Protein AF-A0A1B1Q1B1-F1 (afdb_monomer_lite)

Radius of gyration: 15.7 Å; chains: 1; bounding box: 30×20×54 Å

Secondary structure (DSSP, 8-state):
-------S---HHHHHHHHHH--EEEEE-TTT--EEEEEPPPPHHHHHHHHHTT-----S--EEE-

pLDDT: mean 74.35, std 14.45, range [33.06, 90.38]

Sequence (66 aa):
MRDMTLPLALSPEIIRNELVHVQQSVLKHKTDGLQYVIPSKPTLHAQKIYQVMGKKKLNATPLLIT

Structure (mmCIF, N/CA/C/O backbone):
data_AF-A0A1B1Q1B1-F1
#
_entry.id   AF-A0A1B1Q1B1-F1
#
loop_
_atom_site.group_PDB
_atom_site.id
_atom_site.type_symbol
_atom_site.label_atom_id
_atom_site.label_alt_id
_atom_site.label_comp_id
_atom_site.label_asym_id
_atom_site.label_entity_id
_atom_site.label_seq_id
_atom_site.pdbx_PDB_ins_code
_atom_site.Cartn_x
_atom_site.Cartn_y
_atom_site.Cartn_z
_atom_site.occupancy
_atom_site.B_iso_or_equiv
_atom_site.auth_seq_id
_atom_site.auth_comp_id
_atom_site.auth_asym_id
_atom_site.auth_atom_id
_atom_site.pdbx_PDB_model_num
ATOM 1 N N . MET A 1 1 ? 4.304 14.241 -35.301 1.00 36.84 1 MET A N 1
ATOM 2 C CA . MET A 1 1 ? 4.035 13.042 -34.477 1.00 36.84 1 MET A CA 1
ATOM 3 C C . MET A 1 1 ? 4.831 13.205 -33.195 1.00 36.84 1 MET A C 1
ATOM 5 O O . MET A 1 1 ? 6.001 13.538 -33.290 1.00 36.84 1 MET A O 1
ATOM 9 N N . ARG A 1 2 ? 4.201 13.139 -32.016 1.00 38.53 2 ARG A N 1
ATOM 10 C CA . ARG A 1 2 ? 4.938 13.240 -30.748 1.00 38.53 2 ARG A CA 1
ATOM 11 C C . ARG A 1 2 ? 5.563 11.876 -30.489 1.00 38.53 2 ARG A C 1
ATOM 13 O O . ARG A 1 2 ? 4.825 10.946 -30.174 1.00 38.53 2 ARG A O 1
ATOM 20 N N . ASP A 1 3 ? 6.878 11.774 -30.639 1.00 33.06 3 ASP A N 1
ATOM 21 C CA . ASP A 1 3 ? 7.646 10.675 -30.063 1.00 33.06 3 ASP A CA 1
ATOM 22 C C . ASP A 1 3 ? 7.493 10.746 -28.546 1.00 33.06 3 ASP A C 1
ATOM 24 O O . ASP A 1 3 ? 8.143 11.518 -27.841 1.00 33.06 3 ASP A O 1
ATOM 28 N N . MET A 1 4 ? 6.521 9.985 -28.059 1.00 38.06 4 MET A N 1
ATOM 29 C CA . MET A 1 4 ? 6.305 9.736 -26.650 1.00 38.06 4 MET A CA 1
ATOM 30 C C . MET A 1 4 ? 7.356 8.707 -26.249 1.00 38.06 4 MET A C 1
ATOM 32 O O . MET A 1 4 ? 7.120 7.503 -26.304 1.00 38.06 4 MET A O 1
ATOM 36 N N . THR A 1 5 ? 8.549 9.188 -25.913 1.00 37.25 5 THR A N 1
ATOM 37 C CA . THR A 1 5 ? 9.592 8.393 -25.274 1.00 37.25 5 THR A CA 1
ATOM 38 C C . THR A 1 5 ? 9.003 7.752 -24.019 1.00 37.25 5 THR A C 1
ATOM 40 O O . THR A 1 5 ? 8.805 8.394 -22.987 1.00 37.25 5 THR A O 1
ATOM 43 N N . LEU A 1 6 ? 8.653 6.467 -24.142 1.00 44.50 6 LEU A N 1
ATOM 44 C CA . LEU A 1 6 ? 8.297 5.594 -23.030 1.00 44.50 6 LEU A CA 1
ATOM 45 C C . LEU A 1 6 ? 9.360 5.796 -21.940 1.00 44.50 6 LEU A C 1
ATOM 47 O O . LEU A 1 6 ? 10.552 5.686 -22.239 1.00 44.50 6 LEU A O 1
ATOM 51 N N . PRO A 1 7 ? 8.977 6.150 -20.702 1.00 44.59 7 PRO A N 1
ATOM 52 C CA . PRO A 1 7 ? 9.954 6.425 -19.664 1.00 44.59 7 PRO A CA 1
ATOM 53 C C . PRO A 1 7 ? 10.749 5.142 -19.445 1.00 44.59 7 PRO A C 1
ATOM 55 O O . PRO A 1 7 ? 10.122 4.127 -19.159 1.00 44.59 7 PRO A O 1
ATOM 58 N N . LEU A 1 8 ? 12.074 5.216 -19.637 1.00 50.59 8 LEU A N 1
ATOM 59 C CA . LEU A 1 8 ? 13.103 4.241 -19.251 1.00 50.59 8 LEU A CA 1
ATOM 60 C C . LEU A 1 8 ? 12.519 2.887 -18.820 1.00 50.59 8 LEU A C 1
ATOM 62 O O . LEU A 1 8 ? 12.000 2.773 -17.709 1.00 50.59 8 LEU A O 1
ATOM 66 N N . ALA A 1 9 ? 12.571 1.907 -19.724 1.00 58.62 9 ALA A N 1
ATOM 67 C CA . ALA A 1 9 ? 12.001 0.570 -19.578 1.00 58.62 9 ALA A CA 1
ATOM 68 C C . ALA A 1 9 ? 11.968 0.088 -18.114 1.00 58.62 9 ALA A C 1
ATOM 70 O O . ALA A 1 9 ? 13.008 -0.169 -17.510 1.00 58.62 9 ALA A O 1
ATOM 71 N N . LEU A 1 10 ? 10.762 -0.021 -17.543 1.00 66.69 10 LEU A N 1
ATOM 72 C CA . LEU A 1 10 ? 10.523 -0.710 -16.276 1.00 66.69 10 LEU A CA 1
ATOM 73 C C . LEU A 1 10 ? 11.025 -2.151 -16.435 1.00 66.69 10 LEU A C 1
ATOM 75 O O . LEU A 1 10 ? 10.321 -2.991 -16.996 1.00 66.69 10 LEU A O 1
ATOM 79 N N . SER A 1 11 ? 12.254 -2.435 -16.000 1.00 75.69 11 SER A N 1
ATOM 80 C CA . SER A 1 11 ? 12.780 -3.795 -16.056 1.00 75.69 11 SER A CA 1
ATOM 81 C C . SER A 1 11 ? 11.932 -4.705 -15.156 1.00 75.69 11 SER A C 1
ATOM 83 O O . SER A 1 11 ? 11.377 -4.243 -14.150 1.00 75.69 11 SER A O 1
ATOM 85 N N . PRO A 1 12 ? 11.833 -6.011 -15.461 1.00 79.44 12 PRO A N 1
ATOM 86 C CA . PRO A 1 12 ? 11.112 -6.954 -14.606 1.00 79.44 12 PRO A CA 1
ATOM 87 C C . PRO A 1 12 ? 11.592 -6.946 -13.147 1.00 79.44 12 PRO A C 1
ATOM 89 O O . PRO A 1 12 ? 10.817 -7.215 -12.233 1.00 79.44 12 PRO A O 1
ATOM 92 N N . GLU A 1 13 ? 12.865 -6.624 -12.916 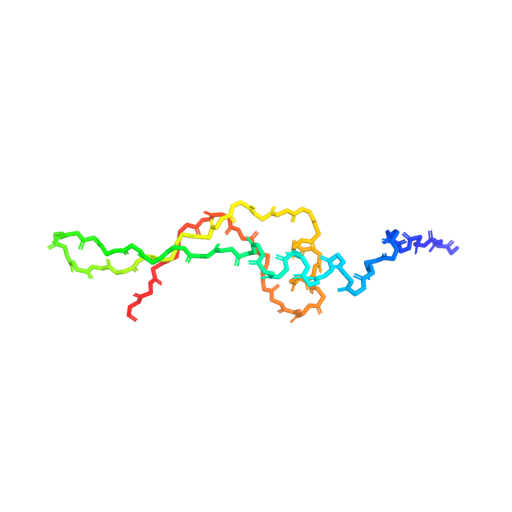1.00 78.88 13 GLU A N 1
ATOM 93 C CA . GLU A 1 13 ? 13.455 -6.491 -11.582 1.00 78.88 13 GLU A CA 1
ATOM 94 C C . GLU A 1 13 ? 12.907 -5.284 -10.823 1.00 78.88 13 GLU A C 1
ATOM 96 O O . GLU A 1 13 ? 12.500 -5.434 -9.674 1.00 78.88 13 GLU A O 1
ATOM 101 N N . ILE A 1 14 ? 12.810 -4.119 -11.473 1.00 78.19 14 ILE A N 1
ATOM 102 C CA . ILE A 1 14 ? 12.229 -2.911 -10.871 1.00 78.19 14 ILE A CA 1
ATOM 103 C C . ILE A 1 14 ? 10.758 -3.152 -10.534 1.00 78.19 14 ILE A C 1
ATOM 105 O O . ILE A 1 14 ? 10.318 -2.815 -9.439 1.00 78.19 14 ILE A O 1
ATOM 109 N N . ILE A 1 15 ? 10.004 -3.786 -11.437 1.00 80.12 15 ILE A N 1
ATOM 110 C CA . ILE A 1 15 ? 8.592 -4.111 -11.196 1.00 80.12 15 ILE A CA 1
ATOM 111 C C . ILE A 1 15 ? 8.456 -5.040 -9.988 1.00 80.12 15 ILE A C 1
ATOM 113 O O . ILE A 1 15 ? 7.643 -4.775 -9.107 1.00 80.12 15 ILE A O 1
ATOM 117 N N . ARG A 1 16 ? 9.263 -6.108 -9.915 1.00 81.50 16 ARG A N 1
ATOM 118 C CA . ARG A 1 16 ? 9.254 -7.029 -8.770 1.00 81.50 16 ARG A CA 1
ATOM 119 C C . ARG A 1 16 ? 9.606 -6.320 -7.472 1.00 81.50 16 ARG A C 1
ATOM 121 O O . ARG A 1 16 ? 8.891 -6.491 -6.491 1.00 81.50 16 ARG A O 1
ATOM 128 N N . ASN A 1 17 ? 10.661 -5.511 -7.477 1.00 83.56 17 ASN A N 1
ATOM 129 C CA . ASN A 1 17 ? 11.075 -4.769 -6.298 1.00 83.56 17 ASN A CA 1
ATOM 130 C C . ASN A 1 17 ? 9.956 -3.838 -5.815 1.00 83.56 17 ASN A C 1
ATOM 132 O O . ASN A 1 17 ? 9.580 -3.886 -4.650 1.00 83.56 17 ASN A O 1
ATOM 136 N N . GLU A 1 18 ? 9.360 -3.055 -6.710 1.00 82.62 18 GLU A N 1
ATOM 137 C CA . GLU A 1 18 ? 8.249 -2.165 -6.366 1.00 82.62 18 GLU A CA 1
ATOM 138 C C . GLU A 1 18 ? 7.043 -2.939 -5.822 1.00 82.62 18 GLU A C 1
ATOM 140 O O . GLU A 1 18 ? 6.514 -2.584 -4.775 1.00 82.62 18 GLU A O 1
ATOM 145 N N . LEU A 1 19 ? 6.635 -4.037 -6.464 1.00 78.75 19 LEU A N 1
ATOM 146 C CA . LEU A 1 19 ? 5.491 -4.835 -6.009 1.00 78.75 19 LEU A CA 1
ATOM 147 C C . LEU A 1 19 ? 5.713 -5.480 -4.633 1.00 78.75 19 LEU A C 1
ATOM 149 O O . LEU A 1 19 ? 4.763 -5.570 -3.862 1.00 78.75 19 LEU A O 1
ATOM 153 N N . VAL A 1 20 ? 6.943 -5.888 -4.306 1.00 82.31 20 VAL A N 1
ATOM 154 C CA . VAL A 1 20 ? 7.291 -6.435 -2.981 1.00 82.31 20 VAL A CA 1
ATOM 155 C C . VAL A 1 20 ? 7.258 -5.354 -1.894 1.00 82.31 20 VAL A C 1
ATOM 157 O O . VAL A 1 20 ? 6.930 -5.643 -0.744 1.00 82.31 20 VAL A O 1
ATOM 160 N N . HIS A 1 21 ? 7.565 -4.104 -2.245 1.00 77.81 21 HIS A N 1
ATOM 161 C CA . HIS A 1 21 ? 7.626 -2.989 -1.296 1.00 77.81 21 HIS A CA 1
ATOM 162 C C . HIS A 1 21 ? 6.321 -2.184 -1.197 1.00 77.81 21 HIS A C 1
ATOM 164 O O . HIS A 1 21 ? 6.184 -1.350 -0.297 1.00 77.81 21 HIS A O 1
ATOM 170 N N . VAL A 1 22 ? 5.336 -2.431 -2.067 1.00 77.19 22 VAL A N 1
ATOM 171 C CA . VAL A 1 22 ? 3.988 -1.861 -1.932 1.00 77.19 22 VAL A CA 1
ATOM 172 C C . VAL A 1 22 ? 3.287 -2.544 -0.757 1.00 77.19 22 VAL A C 1
ATOM 174 O O . VAL A 1 22 ? 2.668 -3.595 -0.889 1.00 77.19 22 VAL A O 1
ATOM 177 N N . GLN A 1 23 ? 3.403 -1.927 0.416 1.00 76.69 23 GLN A N 1
ATOM 178 C CA . GLN A 1 23 ? 2.786 -2.398 1.651 1.00 76.69 23 GLN A CA 1
ATOM 179 C C . GLN A 1 23 ? 1.472 -1.665 1.935 1.00 76.69 23 GLN A C 1
ATOM 181 O O . GLN A 1 23 ? 1.315 -0.474 1.649 1.00 76.69 23 GLN A O 1
ATOM 186 N N . GLN A 1 24 ? 0.529 -2.395 2.524 1.00 81.19 24 GLN A N 1
ATOM 187 C CA . GLN A 1 24 ? -0.729 -1.870 3.037 1.00 81.19 24 GLN A CA 1
ATOM 188 C C . GLN A 1 24 ? -0.894 -2.341 4.480 1.00 81.19 24 GLN A C 1
ATOM 190 O O . GLN A 1 24 ? -0.799 -3.535 4.758 1.00 81.19 24 GLN A O 1
ATOM 195 N N . SER A 1 25 ? -1.143 -1.407 5.392 1.00 82.94 25 SER A N 1
ATOM 196 C CA . SER A 1 25 ? -1.391 -1.711 6.800 1.00 82.94 25 SER A CA 1
ATOM 197 C C . SER A 1 25 ? -2.888 -1.771 7.055 1.00 82.94 25 SER A C 1
ATOM 199 O O . SER A 1 25 ? -3.608 -0.836 6.708 1.00 82.94 25 SER A O 1
ATOM 201 N N . VAL A 1 26 ? -3.354 -2.845 7.693 1.00 86.25 26 VAL A N 1
ATOM 202 C CA . VAL A 1 26 ? -4.739 -2.954 8.167 1.00 86.25 26 VAL A CA 1
ATOM 203 C C . VAL A 1 26 ? -4.785 -2.509 9.622 1.00 86.25 26 VAL A C 1
ATOM 205 O O . VAL A 1 26 ? -4.163 -3.120 10.490 1.00 86.25 26 VAL A O 1
ATOM 208 N N . LEU A 1 27 ? -5.505 -1.425 9.887 1.00 86.62 27 LEU A N 1
ATOM 209 C CA . LEU A 1 27 ? -5.704 -0.884 11.225 1.00 86.62 27 LEU A CA 1
ATOM 210 C C . LEU A 1 27 ? -7.149 -1.087 11.653 1.00 86.62 27 LEU A C 1
ATOM 212 O O . LEU A 1 27 ? -8.068 -0.764 10.909 1.00 86.62 27 LEU A O 1
ATOM 216 N N . LYS A 1 28 ? -7.349 -1.564 12.880 1.00 90.38 28 LYS A N 1
ATOM 217 C CA . LYS A 1 28 ? -8.669 -1.651 13.501 1.00 90.38 28 LYS A CA 1
ATOM 218 C C . LYS A 1 28 ? -8.841 -0.509 14.493 1.00 90.38 28 LYS A C 1
ATOM 220 O O . LYS A 1 28 ? -8.044 -0.365 15.423 1.00 90.38 28 LYS A O 1
ATOM 225 N N . HIS A 1 29 ? -9.882 0.289 14.314 1.00 89.06 29 HIS A N 1
ATOM 226 C CA . HIS A 1 29 ? -10.260 1.303 15.278 1.00 89.06 29 HIS A CA 1
ATOM 227 C C . HIS A 1 29 ? -10.862 0.635 16.517 1.00 89.06 29 HIS A C 1
ATOM 229 O O . HIS A 1 29 ? -11.675 -0.287 16.437 1.00 89.06 29 HIS A O 1
ATOM 235 N N . LYS A 1 30 ? -10.382 1.054 17.689 1.00 87.88 30 LYS A N 1
ATOM 236 C CA . LYS A 1 30 ? -10.649 0.350 18.949 1.00 87.88 30 LYS A CA 1
ATOM 237 C C . LYS A 1 30 ? -12.080 0.544 19.449 1.00 87.88 30 LYS A C 1
ATOM 239 O O . LYS A 1 30 ? -12.584 -0.335 20.135 1.00 87.88 30 LYS A O 1
ATOM 244 N N . THR A 1 31 ? -12.706 1.672 19.120 1.00 89.38 31 THR A N 1
ATOM 245 C CA . THR A 1 31 ? -13.989 2.082 19.708 1.00 89.38 31 THR A CA 1
ATOM 246 C C . THR A 1 31 ? -15.191 1.509 18.963 1.00 89.38 31 THR A C 1
ATOM 248 O O . THR A 1 31 ? -16.118 1.012 19.587 1.00 89.38 31 THR A O 1
ATOM 251 N N . ASP A 1 32 ? -15.173 1.558 17.632 1.00 87.56 32 ASP A N 1
ATOM 252 C CA . ASP A 1 32 ? -16.278 1.117 16.762 1.00 87.56 32 ASP A CA 1
ATOM 253 C C . ASP A 1 32 ? -15.956 -0.182 16.001 1.00 87.56 32 ASP A C 1
ATOM 255 O O . ASP A 1 32 ? -16.811 -0.730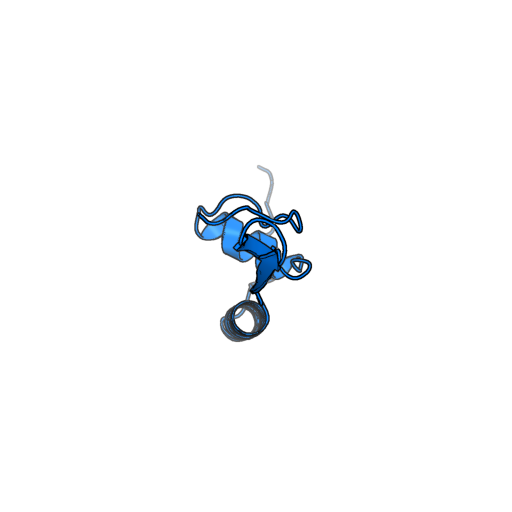 15.311 1.00 87.56 32 ASP A O 1
ATOM 259 N N . GLY A 1 33 ? -14.727 -0.696 16.129 1.00 85.12 33 GLY A N 1
ATOM 260 C CA . GLY A 1 33 ? -14.285 -1.921 15.470 1.00 85.12 33 GLY A CA 1
ATOM 261 C C . GLY A 1 33 ? -14.041 -1.790 13.965 1.00 85.12 33 GLY A C 1
ATOM 262 O O . GLY A 1 33 ? -13.729 -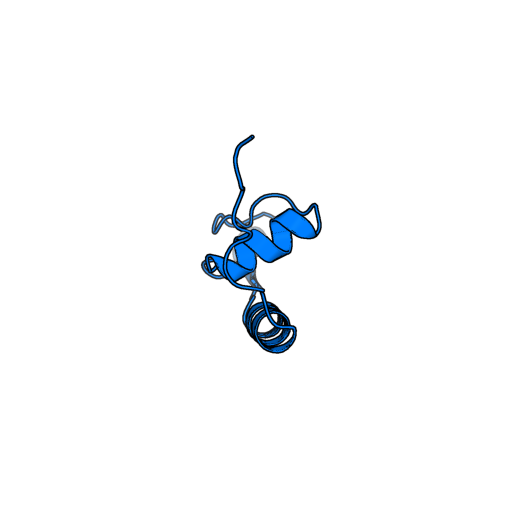2.807 13.340 1.00 85.12 33 GLY A O 1
ATOM 263 N N . LEU A 1 34 ? -14.147 -0.586 13.392 1.00 88.69 34 LEU A N 1
ATOM 264 C CA . LEU A 1 34 ? -13.974 -0.342 11.961 1.00 88.69 34 LEU A CA 1
ATOM 265 C C . LEU A 1 34 ? -12.544 -0.653 11.511 1.00 88.69 34 LEU A C 1
ATOM 267 O O . LEU A 1 34 ? -11.581 -0.339 12.214 1.00 88.69 34 LEU A O 1
ATOM 271 N N . GLN A 1 35 ? -12.394 -1.251 10.330 1.00 89.75 35 GLN A N 1
ATOM 272 C CA . GLN A 1 35 ? -11.087 -1.559 9.755 1.00 89.75 35 GLN A CA 1
ATOM 273 C C . GLN A 1 35 ? -10.743 -0.587 8.627 1.00 89.75 35 GLN A C 1
ATOM 275 O O . GLN A 1 35 ? -11.571 -0.257 7.781 1.00 89.75 35 GLN A O 1
ATOM 280 N N . TYR A 1 36 ? -9.493 -0.144 8.607 1.00 87.19 36 TYR A N 1
ATOM 281 C CA . TYR A 1 36 ? -8.958 0.801 7.641 1.00 87.19 36 TYR A CA 1
ATOM 282 C C . TYR A 1 36 ? -7.728 0.196 6.977 1.00 87.19 36 TYR A C 1
ATOM 284 O O . TYR A 1 36 ? -6.834 -0.303 7.660 1.00 87.19 36 TYR A O 1
ATOM 292 N N . VAL A 1 37 ? -7.646 0.292 5.655 1.00 86.12 37 VAL A N 1
ATOM 293 C CA . VAL A 1 37 ? -6.404 0.079 4.915 1.00 86.12 37 VAL A CA 1
ATOM 294 C C . VAL A 1 37 ? -5.684 1.409 4.806 1.00 86.12 37 VAL A C 1
ATOM 296 O O . VAL A 1 37 ? -6.213 2.351 4.218 1.00 86.12 37 VAL A O 1
ATOM 299 N N . ILE A 1 38 ? -4.461 1.474 5.318 1.00 83.19 38 ILE A N 1
ATOM 300 C CA . ILE A 1 38 ? -3.546 2.585 5.072 1.00 83.19 38 ILE A CA 1
ATOM 301 C C . ILE A 1 38 ? -2.468 2.108 4.099 1.00 83.19 38 ILE A C 1
ATOM 303 O O . ILE A 1 38 ? -1.618 1.297 4.477 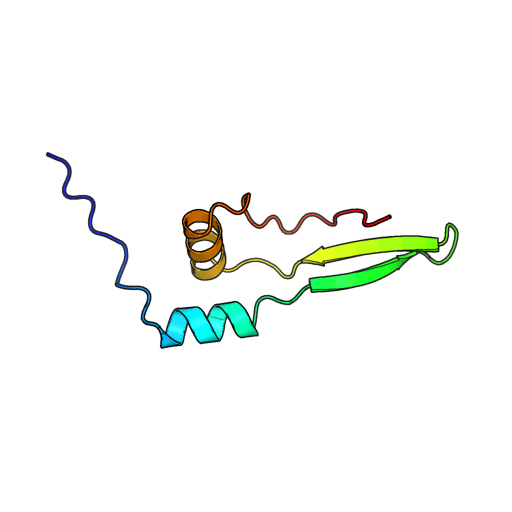1.00 83.19 38 ILE A O 1
ATOM 307 N N . PRO A 1 39 ? -2.492 2.574 2.841 1.00 80.00 39 PRO A N 1
ATOM 308 C CA . PRO A 1 39 ? -1.431 2.271 1.896 1.00 80.00 39 PRO A CA 1
ATOM 309 C C . PRO A 1 39 ? -0.171 3.083 2.215 1.00 80.00 39 PRO A C 1
ATOM 311 O O . PRO A 1 39 ? -0.240 4.271 2.537 1.00 80.00 39 PRO A O 1
ATOM 314 N N . SER A 1 40 ? 0.996 2.456 2.071 1.00 77.19 40 SER A N 1
ATOM 315 C CA . SER A 1 40 ? 2.278 3.164 2.087 1.00 77.19 40 SER A CA 1
ATOM 316 C C . SER A 1 40 ? 2.360 4.179 0.943 1.00 77.19 40 SER A C 1
ATOM 318 O O . SER A 1 40 ? 1.729 4.013 -0.104 1.00 77.19 40 SER A O 1
ATOM 320 N N . LYS A 1 41 ? 3.157 5.243 1.130 1.00 79.50 41 LYS A N 1
ATOM 321 C CA . LYS A 1 41 ? 3.330 6.300 0.123 1.00 79.50 41 LYS A CA 1
ATOM 322 C C . LYS A 1 41 ? 3.777 5.678 -1.213 1.00 79.50 41 LYS A C 1
ATOM 324 O O . LYS A 1 41 ? 4.867 5.109 -1.269 1.00 79.50 41 LYS A O 1
ATOM 329 N N . PRO A 1 42 ? 2.982 5.798 -2.289 1.00 74.44 42 PRO A N 1
ATOM 330 C CA . PRO A 1 42 ? 3.285 5.117 -3.537 1.00 74.44 42 PRO A CA 1
ATOM 331 C C . PRO A 1 42 ? 4.418 5.832 -4.275 1.00 74.44 42 PRO A C 1
ATOM 333 O O . PRO A 1 42 ? 4.364 7.047 -4.501 1.00 74.44 42 PRO A O 1
ATOM 336 N N . THR A 1 43 ? 5.430 5.069 -4.681 1.00 80.38 43 THR A N 1
ATOM 337 C CA . THR A 1 43 ? 6.531 5.557 -5.517 1.00 80.38 43 THR A CA 1
ATOM 338 C C . THR A 1 43 ? 6.024 5.920 -6.920 1.00 80.38 43 THR A C 1
ATOM 340 O O . THR A 1 43 ? 4.949 5.491 -7.351 1.00 80.38 43 THR A O 1
ATOM 343 N N . LEU A 1 44 ? 6.802 6.699 -7.677 1.00 80.31 44 LEU A N 1
ATOM 344 C CA . LEU A 1 44 ? 6.463 7.033 -9.068 1.00 80.31 44 LEU A CA 1
ATOM 345 C C . LEU A 1 44 ? 6.377 5.785 -9.962 1.00 80.31 44 LEU A C 1
ATOM 347 O O . LEU A 1 44 ? 5.568 5.749 -10.892 1.00 80.31 44 LEU A O 1
ATOM 351 N N . HIS A 1 45 ? 7.184 4.759 -9.683 1.00 79.31 45 HIS A N 1
ATOM 352 C CA . HIS A 1 45 ? 7.156 3.497 -10.419 1.00 79.31 45 HIS A CA 1
ATOM 353 C C . HIS A 1 45 ? 5.920 2.672 -10.062 1.00 79.31 45 HIS A C 1
ATOM 355 O O . HIS A 1 45 ? 5.211 2.241 -10.971 1.00 79.31 45 HIS A O 1
ATOM 361 N N . ALA A 1 46 ? 5.583 2.547 -8.775 1.00 76.81 46 ALA A N 1
ATOM 362 C CA . ALA A 1 46 ? 4.363 1.878 -8.332 1.00 76.81 46 ALA A CA 1
ATOM 363 C C . ALA A 1 46 ? 3.106 2.530 -8.934 1.00 76.81 46 ALA A C 1
ATOM 365 O O . ALA A 1 46 ? 2.232 1.833 -9.444 1.00 76.81 46 ALA A O 1
ATOM 366 N N . GLN A 1 47 ? 3.033 3.866 -8.971 1.00 79.19 47 GLN A N 1
ATOM 367 C CA . GLN A 1 47 ? 1.910 4.573 -9.600 1.00 79.19 47 GLN A CA 1
ATOM 368 C C . GLN A 1 47 ? 1.754 4.216 -11.084 1.00 79.19 47 GLN A C 1
ATOM 370 O O . GLN A 1 47 ? 0.640 3.943 -11.532 1.00 79.19 47 GLN A O 1
ATOM 375 N N . LYS A 1 48 ? 2.861 4.169 -11.835 1.00 79.81 48 LYS A N 1
ATOM 376 C CA . LYS A 1 48 ? 2.855 3.779 -13.253 1.00 79.81 48 LYS A CA 1
ATOM 377 C C . LYS A 1 48 ? 2.454 2.316 -13.444 1.00 79.81 48 LYS A C 1
ATOM 379 O O . LYS A 1 48 ? 1.633 2.032 -14.310 1.00 79.81 48 LYS A O 1
ATOM 384 N N . ILE A 1 49 ? 2.980 1.403 -12.626 1.00 79.25 49 ILE A N 1
ATOM 385 C CA . ILE A 1 49 ? 2.641 -0.028 -12.680 1.00 79.25 49 ILE A CA 1
ATOM 386 C C . ILE A 1 49 ? 1.136 -0.218 -12.456 1.00 79.25 49 ILE A C 1
ATOM 388 O O . ILE A 1 49 ? 0.463 -0.847 -13.268 1.00 79.25 49 ILE A O 1
ATOM 392 N N . TYR A 1 50 ? 0.575 0.388 -11.409 1.00 78.81 50 TYR A N 1
ATOM 393 C CA . TYR A 1 50 ? -0.853 0.272 -11.106 1.00 78.81 50 TYR A CA 1
ATOM 394 C C . TYR A 1 50 ? -1.745 0.933 -12.161 1.00 78.81 50 TYR A C 1
ATOM 396 O O . TYR A 1 50 ? -2.808 0.396 -12.471 1.00 78.81 50 TYR A O 1
ATOM 404 N N . GLN A 1 51 ? -1.293 2.037 -12.763 1.00 82.00 51 GLN A N 1
ATOM 405 C CA . GLN A 1 51 ? -1.974 2.656 -13.898 1.00 82.00 51 GLN A CA 1
ATOM 406 C C . GLN A 1 51 ? -2.040 1.710 -15.107 1.00 82.00 51 GLN A C 1
ATOM 408 O O . GLN A 1 51 ? -3.105 1.576 -15.706 1.00 82.00 51 GLN A O 1
ATOM 413 N N . VAL A 1 52 ? -0.938 1.026 -15.442 1.00 81.81 52 VAL A N 1
ATOM 414 C CA . VAL A 1 52 ? -0.900 0.031 -16.532 1.00 81.81 52 VAL A CA 1
ATOM 415 C C . VAL A 1 52 ? -1.791 -1.175 -16.220 1.00 81.81 52 VAL A C 1
ATOM 417 O O . VAL A 1 52 ? -2.469 -1.678 -17.109 1.00 81.81 52 VAL A O 1
ATOM 420 N N . MET A 1 53 ? -1.867 -1.600 -14.956 1.00 79.56 53 MET A N 1
ATOM 421 C CA . MET A 1 53 ? -2.754 -2.689 -14.516 1.00 79.56 53 MET A CA 1
ATOM 422 C C . MET A 1 53 ? -4.247 -2.302 -14.463 1.00 79.56 53 MET A C 1
ATOM 424 O O . MET A 1 53 ? -5.066 -3.090 -13.989 1.00 79.56 53 MET A O 1
ATOM 428 N N . GLY A 1 54 ? -4.624 -1.087 -14.882 1.00 76.12 54 GLY A N 1
ATOM 429 C CA . GLY A 1 54 ? -6.011 -0.611 -14.845 1.00 76.12 54 GLY A CA 1
ATOM 430 C C . GLY A 1 54 ? -6.555 -0.386 -13.430 1.00 76.12 54 GLY A C 1
ATOM 431 O O . GLY A 1 54 ? -7.766 -0.259 -13.235 1.00 76.12 54 GLY A O 1
ATO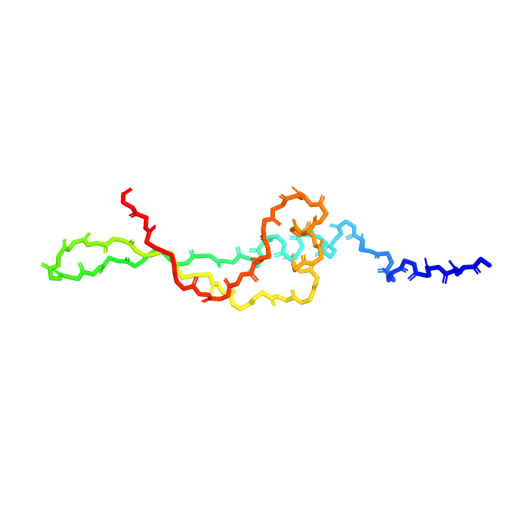M 432 N N . LYS A 1 55 ? -5.685 -0.338 -12.415 1.00 74.69 55 LYS A N 1
ATOM 433 C CA . LYS A 1 55 ? -6.074 -0.008 -11.042 1.00 74.69 55 LYS A CA 1
ATOM 434 C C . LYS A 1 55 ? -6.137 1.513 -10.896 1.00 74.69 55 LYS A C 1
ATOM 436 O O . LYS A 1 55 ? -5.311 2.244 -11.443 1.00 74.69 55 LYS A O 1
ATOM 441 N N . LYS A 1 56 ? -7.137 2.009 -10.155 1.00 63.34 56 LYS A N 1
ATOM 442 C CA . LYS A 1 56 ? -7.242 3.442 -9.832 1.00 63.34 56 LYS A CA 1
ATOM 443 C C . LYS A 1 56 ? -5.954 3.908 -9.148 1.00 63.34 56 LYS A C 1
ATOM 445 O O . LYS A 1 56 ? -5.313 3.121 -8.454 1.00 63.34 56 LYS A O 1
ATOM 450 N N . LYS A 1 57 ? -5.596 5.183 -9.361 1.00 60.44 57 LYS A N 1
ATOM 451 C CA . LYS A 1 57 ? -4.401 5.818 -8.784 1.00 60.44 57 LYS A CA 1
ATOM 452 C C . LYS A 1 57 ? -4.230 5.382 -7.332 1.00 60.44 57 LYS A C 1
ATOM 454 O O . LYS A 1 57 ? -5.127 5.606 -6.521 1.00 60.44 57 LYS A O 1
ATOM 459 N N . LEU A 1 58 ? -3.078 4.784 -7.034 1.00 66.25 58 LEU A N 1
ATOM 460 C CA . LEU A 1 58 ? -2.664 4.554 -5.661 1.00 66.25 58 LEU A CA 1
ATOM 461 C C . LEU A 1 58 ? -2.610 5.918 -4.979 1.00 66.25 58 LEU A C 1
ATOM 463 O O . LEU A 1 58 ? -1.786 6.762 -5.328 1.00 66.25 58 LEU A O 1
ATOM 467 N N . ASN A 1 59 ? -3.543 6.153 -4.067 1.00 65.50 59 ASN A N 1
ATOM 468 C CA . ASN A 1 59 ? -3.544 7.322 -3.210 1.00 65.50 59 ASN A CA 1
ATOM 469 C C . ASN A 1 59 ? -3.134 6.865 -1.810 1.00 65.50 59 ASN A C 1
ATOM 471 O O . ASN A 1 59 ? -3.477 5.759 -1.407 1.00 65.50 59 ASN A O 1
ATOM 475 N N . ALA A 1 60 ? -2.420 7.713 -1.077 1.00 67.69 60 ALA A N 1
ATOM 476 C CA . ALA A 1 60 ? -2.043 7.460 0.313 1.00 67.69 60 ALA A CA 1
ATOM 477 C C . ALA A 1 60 ? -3.236 7.596 1.284 1.00 67.69 60 ALA A C 1
ATOM 479 O O . ALA A 1 60 ? -3.072 7.483 2.495 1.00 67.69 60 ALA A O 1
ATOM 480 N N . THR A 1 61 ? -4.431 7.895 0.769 1.00 76.38 61 THR A N 1
ATOM 481 C CA . THR A 1 61 ? -5.635 8.078 1.576 1.00 76.38 61 THR A CA 1
ATOM 482 C C . THR A 1 61 ? -6.078 6.749 2.188 1.00 76.38 61 THR A C 1
ATOM 484 O O 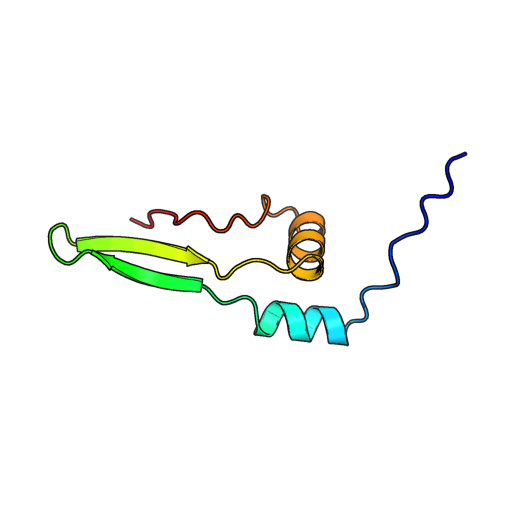. THR A 1 61 ? -6.279 5.786 1.443 1.00 76.38 61 THR A O 1
ATOM 487 N N . PRO A 1 62 ? -6.274 6.695 3.516 1.00 77.56 62 PRO A N 1
ATOM 488 C CA . PRO A 1 62 ? -6.880 5.550 4.174 1.00 77.56 62 PRO A CA 1
ATOM 489 C C . PRO A 1 62 ? -8.247 5.203 3.580 1.00 77.56 62 PRO A C 1
ATOM 491 O O . PRO A 1 62 ? -9.050 6.090 3.289 1.00 77.56 62 PRO A O 1
ATOM 494 N N . LEU A 1 63 ? -8.520 3.912 3.425 1.00 81.31 63 LEU A N 1
ATOM 495 C CA . LEU A 1 63 ? -9.789 3.394 2.916 1.00 81.31 63 LEU A CA 1
ATOM 496 C C . LEU A 1 63 ? -10.451 2.530 3.983 1.00 81.31 63 LEU A C 1
ATOM 498 O O . LEU A 1 63 ? -9.798 1.672 4.568 1.00 81.31 63 LEU A O 1
ATOM 502 N N . LEU A 1 64 ? -11.746 2.734 4.215 1.00 82.88 64 LEU A N 1
ATOM 503 C CA . LEU A 1 64 ? -12.534 1.856 5.074 1.00 82.88 64 LEU A CA 1
ATOM 504 C C . LEU A 1 64 ? -12.748 0.507 4.368 1.00 82.88 64 LEU A C 1
ATOM 506 O O . LEU A 1 64 ? -13.160 0.475 3.208 1.00 82.88 64 LEU A O 1
ATOM 510 N N . ILE A 1 65 ? -12.489 -0.590 5.072 1.00 81.06 65 ILE A N 1
ATOM 511 C CA . ILE A 1 65 ? -12.773 -1.962 4.641 1.00 81.06 65 ILE A CA 1
ATOM 512 C C . ILE A 1 65 ? -13.721 -2.577 5.673 1.00 81.06 65 ILE A C 1
ATOM 514 O O . ILE A 1 65 ? -13.317 -2.903 6.782 1.00 81.06 65 ILE A O 1
ATOM 518 N N . THR A 1 66 ? -15.013 -2.605 5.341 1.00 62.75 66 THR A N 1
ATOM 519 C CA . THR A 1 66 ? -16.062 -3.261 6.142 1.00 62.75 66 THR A CA 1
ATOM 520 C C . THR A 1 66 ? -15.890 -4.771 6.126 1.00 62.75 66 THR A C 1
ATOM 522 O O . THR A 1 66 ? -15.614 -5.306 5.029 1.00 62.75 66 THR A O 1
#

Foldseek 3Di:
DDPPPDPDDCPPVNVVVLVVPFDWDWDADPPPRWIKIFTDDHDPVNQVVCVVVVHPGDDRDIDTDD